Protein AF-A0A920PYY4-F1 (afdb_monomer)

Nearest PDB structures (foldseek):
  6j3y-assembly1_D  TM=1.966E-01  e=7.591E+00  Chaetoceros neogracilis

Solvent-accessible surface area (backbone atoms only — not comparable to full-atom values): 8439 Å² total; per-residue (Å²): 110,72,68,60,52,54,51,48,54,52,53,52,48,54,51,49,69,68,32,64,80,67,72,42,92,76,80,86,74,62,93,86,62,58,92,91,62,88,77,86,72,52,32,58,56,46,35,46,52,51,19,43,71,50,43,74,40,78,57,53,67,72,52,44,51,34,15,76,65,68,44,35,76,41,68,69,52,35,55,49,51,53,54,53,51,62,71,34,68,51,23,56,51,43,54,51,53,51,51,36,59,74,68,40,54,81,49,53,87,78,54,81,78,60,58,91,81,41,70,88,69,61,71,84,72,70,92,74,71,90,79,78,84,80,91,129

Sequence (136 aa):
MDRDFEVGIERALEALLSMPKFLLRLERQPVDTQPGSIYQLSDIELASRLSFFLWKSIPDEELLELAVGDELSQPDVLAGQVRRMLADRRATRFMADFVGQWLQVRNIHSQDPDGACLPDLTILSECDGPGDRTLL

Secondary structure (DSSP, 8-state):
-HHHHHHHHHHHHHHHHH-HHHHS------TTPPTT---PPPHHHHHHHHHHHHHSSPPPHHHHHHHHTT-TTSHHHHHHHHHHHHHSHHHHHHHHHHHHHHTTGGGGGGSPP-TTT-GGG---------------

Mean predicted aligned error: 13.84 Å

Foldseek 3Di:
DVVVVVVVVVVVVVVQVPDCVNVDDDQDDDPPDDPPDDDDGQLLVVQQCLCCVQQVDHRDPVSVVCRVVSNCPPPVNVVVVSVVSCPDVSNVVVVCVVCCVVVVVVCPVVDDPPCVVPVPPPPPDDPPDDPDDDDD

pLDDT: mean 80.34, std 17.99, range [37.47, 98.44]

Structure (mmCIF, N/CA/C/O backbone):
data_AF-A0A920PYY4-F1
#
_entry.id   AF-A0A920PYY4-F1
#
loop_
_atom_site.group_PDB
_atom_site.id
_atom_site.type_symbol
_atom_site.label_atom_id
_atom_site.label_alt_id
_atom_site.label_comp_id
_atom_site.label_asym_id
_atom_site.label_entity_id
_atom_site.label_seq_id
_atom_site.pdbx_PDB_ins_code
_atom_site.Cartn_x
_atom_site.Cartn_y
_atom_site.Cartn_z
_atom_site.occupancy
_atom_site.B_iso_or_equiv
_atom_site.auth_seq_id
_atom_site.auth_comp_id
_atom_site.auth_asym_id
_atom_site.auth_atom_id
_atom_site.pdbx_PDB_model_num
ATOM 1 N N . MET A 1 1 ? 29.163 27.935 -9.678 1.00 58.44 1 MET A N 1
ATOM 2 C CA . MET A 1 1 ? 27.783 28.175 -9.218 1.00 58.44 1 MET A CA 1
ATOM 3 C C . MET A 1 1 ? 26.849 27.070 -9.683 1.00 58.44 1 MET A C 1
ATOM 5 O O . MET A 1 1 ? 26.399 26.346 -8.813 1.00 58.44 1 MET A O 1
ATOM 9 N N . ASP A 1 2 ? 26.640 26.828 -10.983 1.00 61.94 2 ASP A N 1
ATOM 10 C CA . ASP A 1 2 ? 25.693 25.769 -11.414 1.00 61.94 2 ASP A CA 1
ATOM 11 C C . ASP A 1 2 ? 26.104 24.346 -10.992 1.00 61.94 2 ASP A C 1
ATOM 13 O O . ASP A 1 2 ? 25.271 23.559 -10.555 1.00 61.94 2 ASP A O 1
ATOM 17 N N . ARG A 1 3 ? 27.407 24.030 -11.016 1.00 72.12 3 ARG A N 1
ATOM 18 C CA . ARG A 1 3 ? 27.917 22.726 -10.549 1.00 72.12 3 ARG A CA 1
ATOM 19 C C . ARG A 1 3 ? 27.709 22.474 -9.055 1.00 72.12 3 ARG A C 1
ATOM 21 O O . ARG A 1 3 ? 27.528 21.329 -8.672 1.00 72.12 3 ARG A O 1
ATOM 28 N N . ASP A 1 4 ? 27.736 23.512 -8.224 1.00 86.56 4 ASP A N 1
ATOM 29 C CA . ASP A 1 4 ? 27.607 23.351 -6.770 1.00 86.56 4 ASP A CA 1
ATOM 30 C C . ASP A 1 4 ? 26.150 23.077 -6.373 1.00 86.56 4 ASP A C 1
ATOM 32 O O . ASP A 1 4 ? 25.886 22.329 -5.434 1.00 86.56 4 ASP A O 1
ATOM 36 N N . PHE A 1 5 ? 25.202 23.645 -7.126 1.00 91.44 5 PHE A N 1
ATOM 37 C CA . PHE A 1 5 ? 23.777 23.393 -6.945 1.00 91.44 5 PHE A CA 1
ATOM 38 C C . PHE A 1 5 ? 23.386 21.978 -7.386 1.00 91.44 5 PHE A C 1
ATOM 40 O O . PHE A 1 5 ? 22.781 21.255 -6.598 1.00 91.44 5 PHE A O 1
ATOM 47 N N . GLU A 1 6 ? 23.780 21.558 -8.594 1.00 93.19 6 GLU A N 1
ATOM 48 C CA . GLU A 1 6 ? 23.492 20.208 -9.110 1.00 93.19 6 GLU A CA 1
ATOM 49 C C . GLU A 1 6 ? 24.074 19.121 -8.198 1.00 93.19 6 GLU A C 1
ATOM 51 O O . GLU A 1 6 ? 23.368 18.196 -7.804 1.00 93.19 6 GLU A O 1
ATOM 56 N N . VAL A 1 7 ? 25.329 19.285 -7.759 1.00 94.38 7 VAL A N 1
ATOM 57 C CA . VAL A 1 7 ? 25.955 18.370 -6.791 1.00 94.38 7 VAL A CA 1
ATOM 58 C C . VAL A 1 7 ? 25.213 18.393 -5.451 1.00 94.38 7 VAL A C 1
ATOM 60 O O . VAL A 1 7 ? 25.056 17.355 -4.814 1.00 94.38 7 VAL A O 1
ATOM 63 N N . GLY A 1 8 ? 24.711 19.548 -5.008 1.00 93.88 8 GLY A N 1
ATOM 64 C CA . GLY A 1 8 ? 23.883 19.642 -3.804 1.00 93.88 8 GLY A CA 1
ATOM 65 C C . GLY A 1 8 ? 22.577 18.845 -3.908 1.00 93.88 8 GLY A C 1
ATOM 66 O O . GLY A 1 8 ? 22.232 18.115 -2.976 1.00 93.88 8 GLY A O 1
ATOM 67 N N . ILE A 1 9 ? 21.876 18.947 -5.042 1.00 95.69 9 ILE A N 1
ATOM 68 C CA . ILE A 1 9 ? 20.648 18.185 -5.319 1.00 95.69 9 ILE A CA 1
ATOM 69 C C . ILE A 1 9 ? 20.946 16.688 -5.424 1.00 95.69 9 ILE A C 1
ATOM 71 O O . ILE A 1 9 ? 20.234 15.891 -4.814 1.00 95.69 9 ILE A O 1
ATOM 75 N N . GLU A 1 10 ? 22.014 16.307 -6.127 1.00 95.12 10 GLU A N 1
ATOM 76 C CA . GLU A 1 10 ? 22.471 14.919 -6.243 1.00 95.12 10 GLU A CA 1
ATOM 77 C C . GLU A 1 10 ? 22.700 14.305 -4.859 1.00 95.12 10 GLU A C 1
ATOM 79 O O . GLU A 1 10 ? 22.104 13.282 -4.530 1.00 95.12 10 GLU A O 1
ATOM 84 N N . ARG A 1 11 ? 23.463 14.977 -3.988 1.00 94.94 11 ARG A N 1
ATOM 85 C CA . ARG A 1 11 ? 23.746 14.489 -2.628 1.00 94.94 11 ARG A CA 1
ATOM 86 C C . ARG A 1 11 ? 22.507 14.417 -1.746 1.00 94.94 11 ARG A C 1
ATOM 88 O O . ARG A 1 11 ? 22.378 13.486 -0.949 1.00 94.94 11 ARG A O 1
ATOM 95 N N . ALA A 1 12 ? 21.594 15.379 -1.872 1.00 94.81 12 ALA A N 1
ATOM 96 C CA . ALA A 1 12 ? 20.329 15.347 -1.148 1.00 94.81 12 ALA A CA 1
ATOM 97 C C . ALA A 1 12 ? 19.464 14.160 -1.594 1.00 94.81 12 ALA A C 1
ATOM 99 O O . ALA A 1 12 ? 18.879 13.476 -0.751 1.00 94.81 12 ALA A O 1
ATOM 100 N N . LEU A 1 13 ? 19.416 13.885 -2.901 1.00 95.38 13 LEU A N 1
ATOM 101 C CA . LEU A 1 13 ? 18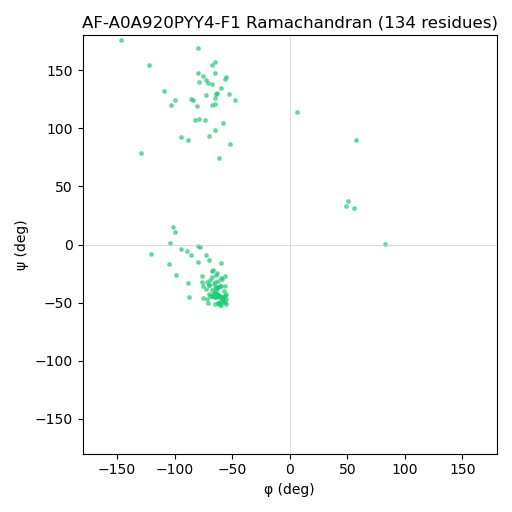.670 12.763 -3.453 1.00 95.38 13 LEU A CA 1
ATOM 102 C C . LEU A 1 13 ? 19.314 11.422 -3.082 1.00 95.38 13 LEU A C 1
ATOM 104 O O . LEU A 1 13 ? 18.602 10.533 -2.634 1.00 95.38 13 LEU A O 1
ATOM 108 N N . GLU A 1 14 ? 20.637 11.279 -3.180 1.00 94.94 14 GLU A N 1
ATOM 109 C CA . GLU A 1 14 ? 21.363 10.083 -2.729 1.00 94.94 14 GLU A CA 1
ATOM 110 C C . GLU A 1 14 ? 21.068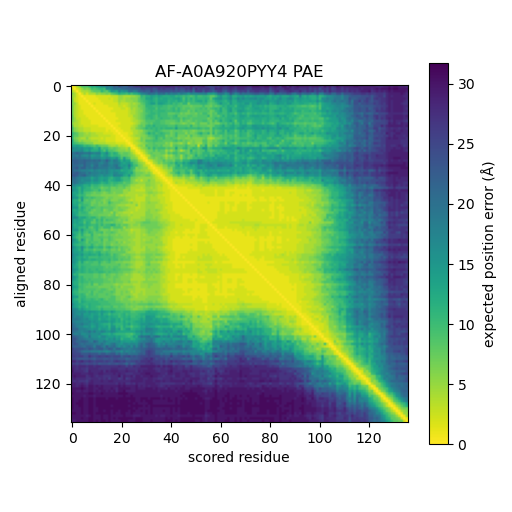 9.765 -1.262 1.00 94.94 14 GLU A C 1
ATOM 112 O O . GLU A 1 14 ? 20.754 8.622 -0.916 1.00 94.94 14 GLU A O 1
ATOM 117 N N . ALA A 1 15 ? 21.129 10.783 -0.399 1.00 94.19 15 ALA A N 1
ATOM 118 C CA . ALA A 1 15 ? 20.807 10.636 1.010 1.00 94.19 15 ALA A CA 1
ATOM 119 C C . ALA A 1 15 ? 19.350 10.198 1.189 1.00 94.19 15 ALA A C 1
ATOM 121 O O . ALA A 1 15 ? 19.103 9.203 1.866 1.00 94.19 15 ALA A O 1
ATOM 122 N N . LEU A 1 16 ? 18.400 10.883 0.543 1.00 94.75 16 LEU A N 1
ATOM 123 C CA . LEU A 1 16 ? 16.973 10.568 0.629 1.00 94.75 16 LEU A CA 1
ATOM 124 C C . LEU A 1 16 ? 16.670 9.139 0.158 1.00 94.75 16 LEU A C 1
ATOM 126 O O . LEU A 1 16 ? 16.005 8.393 0.871 1.00 94.75 16 LEU A O 1
ATOM 130 N N . LEU A 1 17 ? 17.189 8.741 -1.007 1.00 93.62 17 LEU A N 1
ATOM 131 C CA . LEU A 1 17 ? 16.983 7.413 -1.587 1.00 93.62 17 LEU A CA 1
ATOM 132 C C . LEU A 1 17 ? 17.662 6.304 -0.770 1.00 93.62 17 LEU A C 1
ATOM 134 O O . LEU A 1 17 ? 17.224 5.160 -0.829 1.00 93.62 17 LEU A O 1
ATOM 138 N N . SER A 1 18 ? 18.687 6.628 0.023 1.00 93.31 18 SER A N 1
ATOM 139 C CA . SER A 1 18 ? 19.367 5.679 0.917 1.00 93.31 18 SER A CA 1
ATOM 140 C C . SER A 1 18 ? 18.741 5.602 2.315 1.00 93.31 18 SER A C 1
ATOM 142 O O . SER A 1 18 ? 19.150 4.775 3.133 1.00 93.31 18 SER A O 1
ATOM 144 N N . MET A 1 19 ? 17.758 6.451 2.634 1.00 91.62 19 MET A N 1
ATOM 145 C CA . MET A 1 19 ? 17.106 6.427 3.942 1.00 91.62 19 MET A CA 1
ATOM 146 C C . MET A 1 19 ? 16.184 5.205 4.063 1.00 91.62 19 MET A C 1
ATOM 148 O O . MET A 1 19 ? 15.261 5.053 3.261 1.00 91.62 19 MET A O 1
ATOM 152 N N . PRO A 1 20 ? 16.303 4.392 5.132 1.00 86.06 20 PRO A N 1
ATOM 153 C CA . PRO A 1 20 ? 15.385 3.276 5.366 1.00 86.06 20 PRO A CA 1
ATOM 154 C C . PRO A 1 20 ? 13.921 3.715 5.426 1.00 86.06 20 PRO A C 1
ATOM 156 O O . PRO A 1 20 ? 13.049 3.016 4.935 1.00 86.06 20 PRO A O 1
ATOM 159 N N . LYS A 1 21 ? 13.649 4.907 5.976 1.00 81.12 21 LYS A N 1
ATOM 160 C CA . LYS A 1 21 ? 12.297 5.488 6.038 1.00 81.12 21 LYS A CA 1
ATOM 161 C C . LYS A 1 21 ? 11.716 5.850 4.666 1.00 81.12 21 LYS A C 1
ATOM 163 O O . LYS A 1 21 ? 10.507 6.008 4.563 1.00 81.12 21 LYS A O 1
ATOM 168 N N . PHE A 1 22 ? 12.564 6.035 3.655 1.00 86.56 22 PHE A N 1
ATOM 169 C CA . PHE A 1 22 ? 12.141 6.275 2.278 1.00 86.56 22 PHE A CA 1
ATOM 170 C C . PHE A 1 22 ? 11.938 4.949 1.534 1.00 86.56 22 PHE A C 1
ATOM 172 O O . PHE A 1 22 ? 10.928 4.761 0.862 1.00 86.56 22 PHE A O 1
ATOM 179 N N . LEU A 1 23 ? 12.882 4.016 1.692 1.00 83.56 23 LEU A N 1
ATOM 180 C CA . LEU A 1 23 ? 12.861 2.714 1.020 1.00 83.56 23 LEU A CA 1
ATOM 181 C C . LEU A 1 23 ? 11.795 1.760 1.569 1.00 83.56 23 LEU A C 1
ATOM 183 O O . LEU A 1 23 ? 11.276 0.924 0.831 1.00 83.56 23 LEU A O 1
ATOM 187 N N . LEU A 1 24 ? 11.493 1.852 2.865 1.00 81.62 24 LEU A N 1
ATOM 188 C CA . LEU A 1 24 ?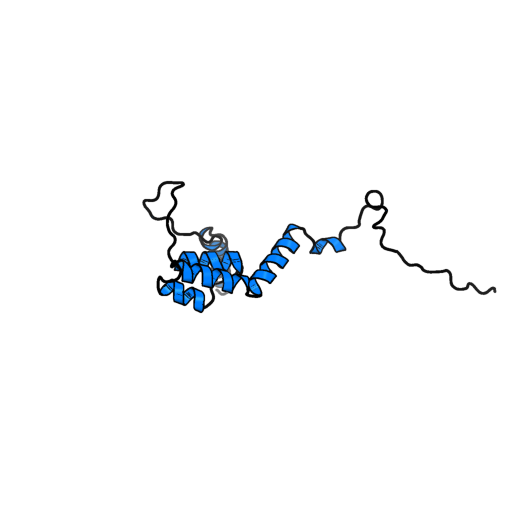 10.598 0.937 3.559 1.00 81.62 24 LEU A CA 1
ATOM 189 C C . LEU A 1 24 ? 9.291 1.633 3.925 1.00 81.62 24 LEU A C 1
ATOM 191 O O . LEU A 1 24 ? 9.273 2.703 4.534 1.00 81.62 24 LEU A O 1
ATOM 195 N N . ARG A 1 25 ? 8.178 0.962 3.626 1.00 72.69 25 ARG A N 1
ATOM 196 C CA . ARG A 1 25 ? 6.866 1.327 4.156 1.00 72.69 25 ARG A CA 1
ATOM 197 C C . ARG A 1 25 ? 6.737 0.739 5.558 1.00 72.69 25 ARG A C 1
ATOM 199 O O . ARG A 1 25 ? 6.590 -0.470 5.707 1.00 72.69 25 ARG A O 1
ATOM 206 N N . LEU A 1 26 ? 6.813 1.596 6.569 1.00 69.56 26 LEU A N 1
ATOM 207 C CA . LEU A 1 26 ? 6.625 1.214 7.966 1.00 69.56 26 LEU A CA 1
ATOM 208 C C . LEU A 1 26 ? 5.199 1.566 8.399 1.00 69.56 26 LEU A C 1
ATOM 210 O O . LEU A 1 26 ? 4.784 2.718 8.283 1.00 69.56 26 LEU A O 1
ATOM 214 N N . GLU A 1 27 ? 4.466 0.576 8.898 1.00 73.25 27 GLU A N 1
ATOM 215 C CA . GLU A 1 27 ? 3.243 0.802 9.675 1.00 73.25 27 GLU A CA 1
ATOM 216 C C . GLU A 1 27 ? 3.629 1.379 11.034 1.00 73.25 27 GLU A C 1
ATOM 218 O O . GLU A 1 27 ? 4.649 0.987 11.619 1.00 73.25 27 GLU A O 1
ATOM 223 N N . ARG A 1 28 ? 2.866 2.357 11.526 1.00 70.56 28 ARG A N 1
ATOM 224 C CA . ARG A 1 28 ? 3.199 2.974 12.808 1.00 70.56 28 ARG A CA 1
ATOM 225 C C . ARG A 1 28 ? 2.732 2.059 13.921 1.00 70.56 28 ARG A C 1
ATOM 227 O O . ARG A 1 28 ? 1.549 1.979 14.227 1.00 70.56 28 ARG A O 1
ATOM 234 N N . GLN A 1 29 ? 3.693 1.426 14.577 1.00 71.12 29 GLN A N 1
ATOM 235 C CA . GLN A 1 29 ? 3.433 0.738 15.827 1.00 71.12 29 GLN A CA 1
ATOM 236 C C . GLN A 1 29 ? 3.003 1.763 16.898 1.00 71.12 29 GLN A C 1
ATOM 238 O O . GLN A 1 29 ? 3.702 2.768 17.087 1.00 71.12 29 GLN A O 1
ATOM 243 N N . PRO A 1 30 ? 1.886 1.533 17.612 1.00 75.62 30 PRO A N 1
ATOM 244 C CA . PRO A 1 30 ? 1.510 2.347 18.762 1.00 75.62 30 PRO A CA 1
ATOM 245 C C . PRO A 1 30 ? 2.632 2.393 19.813 1.00 75.62 30 PRO A C 1
ATOM 247 O O . PRO A 1 30 ? 3.329 1.403 20.048 1.00 75.62 30 PRO A O 1
ATOM 250 N N . VAL A 1 31 ? 2.802 3.543 20.471 1.00 70.69 31 VAL A N 1
ATOM 251 C CA . VAL A 1 31 ? 3.925 3.790 21.402 1.00 70.69 31 VAL A CA 1
ATOM 252 C C . VAL A 1 31 ? 3.942 2.801 22.581 1.00 70.69 31 VAL A C 1
ATOM 254 O O . VAL A 1 31 ? 5.018 2.447 23.053 1.00 70.69 31 VAL A O 1
ATOM 257 N N . ASP A 1 32 ? 2.777 2.286 22.987 1.00 75.44 32 ASP A N 1
ATOM 258 C CA . ASP A 1 32 ? 2.612 1.377 24.134 1.00 75.44 32 ASP A CA 1
ATOM 259 C C . ASP A 1 32 ? 2.494 -0.116 23.764 1.00 75.44 32 ASP A C 1
ATOM 261 O O . ASP A 1 32 ? 2.158 -0.951 24.607 1.00 75.44 32 ASP A O 1
ATOM 265 N N . THR A 1 33 ? 2.758 -0.502 22.511 1.00 76.62 33 THR A N 1
ATOM 266 C CA . THR A 1 33 ? 2.627 -1.916 22.110 1.00 76.62 33 THR A CA 1
ATOM 267 C C . THR A 1 33 ? 3.877 -2.731 22.436 1.00 76.62 33 THR A C 1
ATOM 269 O O . THR A 1 33 ? 4.970 -2.441 21.950 1.00 76.62 33 THR A O 1
ATOM 272 N N . GLN A 1 34 ? 3.713 -3.815 23.200 1.00 80.06 34 GLN A N 1
ATOM 273 C CA . GLN A 1 34 ? 4.801 -4.754 23.497 1.00 80.06 34 GLN A CA 1
ATOM 274 C C . 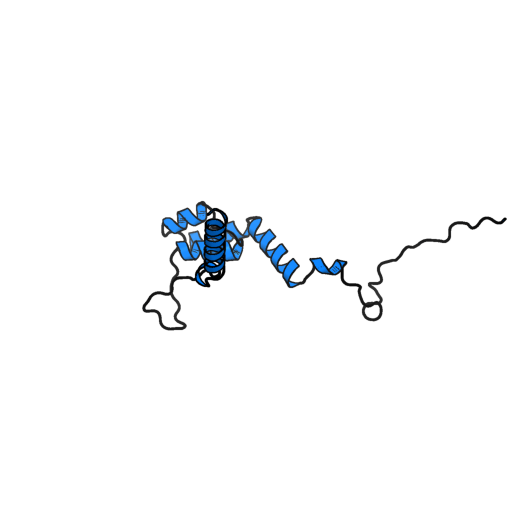GLN A 1 34 ? 5.289 -5.469 22.222 1.00 80.06 34 GLN A C 1
ATOM 276 O O . GLN A 1 34 ? 4.482 -5.747 21.329 1.00 80.06 34 GLN A O 1
ATOM 281 N N . PRO A 1 35 ? 6.581 -5.825 22.112 1.00 77.50 35 PRO A N 1
ATOM 282 C CA . PRO A 1 35 ? 7.070 -6.637 21.001 1.00 77.50 35 PRO A CA 1
ATOM 283 C C . PRO A 1 35 ? 6.258 -7.932 20.845 1.00 77.50 35 PRO A C 1
ATOM 285 O O . PRO A 1 35 ? 6.048 -8.658 21.813 1.00 77.50 35 PRO A O 1
ATOM 288 N N . GLY A 1 36 ? 5.789 -8.212 19.627 1.00 77.69 36 GLY A N 1
ATOM 289 C CA . GLY A 1 36 ? 4.967 -9.392 19.322 1.00 77.69 36 GLY A CA 1
ATOM 290 C C . GLY A 1 36 ? 3.470 -9.249 19.623 1.00 77.69 36 GLY A C 1
ATOM 291 O O . GLY A 1 36 ? 2.718 -10.191 19.386 1.00 77.69 36 GLY A O 1
ATOM 292 N N . SER A 1 37 ? 3.014 -8.093 20.112 1.00 79.00 37 SER A N 1
ATOM 293 C CA . SER A 1 37 ? 1.584 -7.827 20.291 1.00 79.00 37 SER A CA 1
ATOM 294 C C . SER A 1 37 ? 0.877 -7.534 18.962 1.00 79.00 37 SER A C 1
ATOM 296 O O . SER A 1 37 ? 1.442 -6.935 18.046 1.00 79.00 37 SER A O 1
ATOM 298 N N . ILE A 1 38 ? -0.380 -7.971 18.864 1.00 81.00 38 ILE A N 1
ATOM 299 C CA . ILE A 1 38 ? -1.262 -7.673 17.734 1.00 81.00 38 ILE A CA 1
ATOM 300 C C . ILE A 1 38 ? -1.925 -6.322 18.009 1.00 81.00 38 ILE A C 1
ATOM 302 O O . ILE A 1 38 ? -2.557 -6.151 19.050 1.00 81.00 38 ILE A O 1
ATOM 306 N N . TYR A 1 39 ? -1.802 -5.383 17.074 1.00 82.31 39 TYR A N 1
ATOM 307 C CA . TYR A 1 39 ? -2.498 -4.099 17.108 1.00 82.31 39 TYR A CA 1
ATOM 308 C C . TYR A 1 39 ? -3.341 -3.917 15.848 1.00 82.31 39 TYR A C 1
ATOM 310 O O . TYR A 1 39 ? -3.072 -4.526 14.810 1.00 82.31 39 TYR A O 1
ATOM 318 N N . GLN A 1 40 ? -4.387 -3.100 15.955 1.00 83.25 40 GLN A N 1
ATOM 319 C CA . GLN A 1 40 ? -5.199 -2.744 14.800 1.00 83.25 40 GLN A CA 1
ATOM 320 C C . GLN A 1 40 ? -4.510 -1.665 13.972 1.00 83.25 40 GLN A C 1
ATOM 322 O O . GLN A 1 40 ? -3.927 -0.729 14.517 1.00 83.25 40 GLN A O 1
ATOM 327 N N . LEU A 1 41 ? -4.596 -1.821 12.654 1.00 89.25 41 LEU A N 1
ATOM 328 C CA . LEU A 1 41 ? -4.186 -0.798 11.703 1.00 89.25 41 LEU A CA 1
ATOM 329 C C . LEU A 1 41 ? -5.278 0.257 11.586 1.00 89.25 41 LEU A C 1
ATOM 331 O O . LEU A 1 41 ? -6.460 -0.077 11.655 1.00 89.25 41 LEU A O 1
ATOM 335 N N . SER A 1 42 ? -4.876 1.503 11.347 1.00 92.31 42 SER A N 1
ATOM 336 C CA . SER A 1 42 ? -5.817 2.508 10.850 1.00 92.31 42 SER A CA 1
ATOM 337 C C . SER A 1 42 ? -6.305 2.139 9.449 1.00 92.31 42 SER A C 1
ATOM 3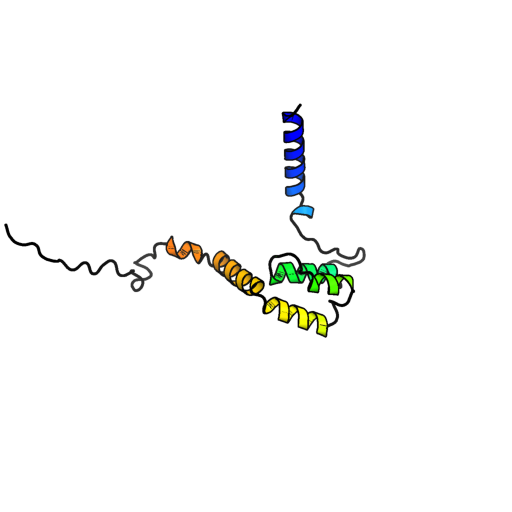39 O O . SER A 1 42 ? -5.606 1.454 8.695 1.00 92.31 42 SER A O 1
ATOM 341 N N . ASP A 1 43 ? -7.469 2.643 9.054 1.00 95.62 43 ASP A N 1
ATOM 342 C CA . ASP A 1 43 ? -8.043 2.332 7.746 1.00 95.62 43 ASP A CA 1
ATOM 343 C C . ASP A 1 43 ? -7.158 2.819 6.583 1.00 95.62 43 ASP A C 1
ATOM 345 O O . ASP A 1 43 ? -7.037 2.146 5.559 1.00 95.62 43 ASP A O 1
ATOM 349 N N . ILE A 1 44 ? -6.423 3.922 6.762 1.00 95.31 44 ILE A N 1
ATOM 350 C CA . ILE A 1 44 ? -5.425 4.406 5.792 1.00 95.31 44 ILE A CA 1
ATOM 351 C C . ILE A 1 44 ? -4.239 3.439 5.659 1.00 95.31 44 ILE A C 1
ATOM 353 O O . ILE A 1 44 ? -3.747 3.182 4.550 1.00 95.31 44 ILE A O 1
ATOM 357 N N . GLU A 1 45 ? -3.755 2.888 6.773 1.00 93.00 45 GLU A N 1
ATOM 358 C CA . GLU A 1 45 ? -2.707 1.862 6.760 1.00 93.00 45 GLU A CA 1
ATOM 359 C C . GLU A 1 45 ? -3.221 0.562 6.135 1.00 93.00 45 GLU A C 1
ATOM 361 O O . GLU A 1 45 ? -2.508 -0.055 5.340 1.00 93.00 45 GLU A O 1
ATOM 366 N N . LEU A 1 46 ? -4.474 0.193 6.413 1.00 94.94 46 LEU A N 1
ATOM 367 C CA . LEU A 1 46 ? -5.142 -0.968 5.835 1.00 94.94 46 LEU A CA 1
ATOM 368 C C . LEU A 1 46 ? -5.288 -0.840 4.311 1.00 94.94 46 LEU A C 1
ATOM 370 O O . LEU A 1 46 ? -4.846 -1.734 3.588 1.00 94.94 46 LEU A O 1
ATOM 374 N N . ALA A 1 47 ? -5.812 0.282 3.808 1.00 96.56 47 ALA A N 1
ATOM 375 C CA . ALA A 1 47 ? -5.923 0.565 2.373 1.00 96.56 47 ALA A CA 1
ATOM 376 C C . ALA A 1 47 ? -4.565 0.496 1.673 1.00 96.56 47 ALA A C 1
ATOM 378 O O . ALA A 1 47 ? -4.414 -0.116 0.610 1.00 96.56 47 ALA A O 1
ATOM 379 N N . SER A 1 48 ? -3.549 1.092 2.301 1.00 94.06 48 SER A N 1
ATOM 380 C CA . SER A 1 48 ? -2.178 1.050 1.806 1.00 94.06 48 SER A CA 1
ATOM 381 C C . SER A 1 48 ? -1.680 -0.392 1.704 1.00 94.06 48 SER A C 1
ATOM 383 O O . SER A 1 48 ? -1.222 -0.813 0.641 1.00 94.06 48 SER A O 1
ATOM 385 N N . ARG A 1 49 ? -1.800 -1.170 2.786 1.00 93.31 49 ARG A N 1
ATOM 386 C CA . ARG A 1 49 ? -1.354 -2.565 2.834 1.00 93.31 49 ARG A CA 1
ATOM 387 C C . ARG A 1 49 ? -2.054 -3.407 1.768 1.00 93.31 49 ARG A C 1
ATOM 389 O O . ARG A 1 49 ? -1.370 -4.121 1.040 1.00 93.31 49 ARG A O 1
ATOM 396 N N . LEU A 1 50 ? -3.374 -3.284 1.620 1.00 95.44 50 LEU A N 1
ATOM 397 C CA . LEU A 1 50 ? -4.143 -4.000 0.596 1.00 95.44 50 LEU A CA 1
ATOM 398 C C . LEU A 1 50 ? -3.663 -3.673 -0.822 1.00 95.44 50 LEU A C 1
ATOM 400 O O . LEU A 1 50 ? -3.449 -4.576 -1.625 1.00 95.44 50 LEU A O 1
ATOM 404 N N . SER A 1 51 ? -3.449 -2.395 -1.126 1.00 95.25 51 SER A N 1
ATOM 405 C CA . SER A 1 51 ? -3.093 -1.938 -2.477 1.00 95.25 51 SER A CA 1
ATOM 406 C C . SER A 1 51 ? -1.708 -2.398 -2.903 1.00 95.25 51 SER A C 1
ATOM 408 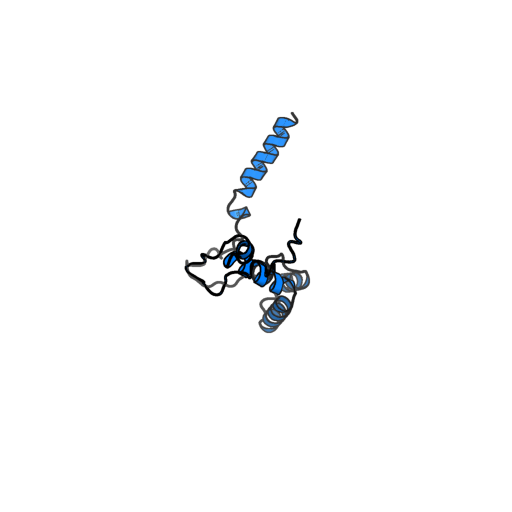O O . SER A 1 51 ? -1.518 -2.914 -4.006 1.00 95.25 51 SER A O 1
ATOM 410 N N . PHE A 1 52 ? -0.729 -2.280 -2.009 1.00 90.19 52 PHE A N 1
ATOM 411 C CA . PHE A 1 52 ? 0.618 -2.754 -2.300 1.00 90.19 52 PHE A CA 1
ATOM 412 C C . PHE A 1 52 ? 0.689 -4.280 -2.340 1.00 90.19 52 PHE A C 1
ATOM 414 O O . PHE A 1 52 ? 1.418 -4.820 -3.169 1.00 90.19 52 PHE A O 1
ATOM 421 N N . PHE A 1 53 ? -0.086 -4.969 -1.501 1.00 90.31 53 PHE A N 1
ATOM 422 C CA . PHE A 1 53 ? -0.102 -6.426 -1.465 1.00 90.31 53 PHE A CA 1
ATOM 423 C C . PHE A 1 53 ? -0.799 -7.044 -2.683 1.00 90.31 53 PHE A C 1
ATOM 425 O O . PHE A 1 53 ? -0.257 -7.957 -3.296 1.00 90.31 53 PHE A O 1
ATOM 432 N N . LEU A 1 54 ? -1.979 -6.542 -3.057 1.00 93.00 54 LEU A N 1
ATOM 433 C CA . LEU A 1 54 ? -2.789 -7.123 -4.132 1.00 93.00 54 LEU A CA 1
ATOM 434 C C . LEU A 1 54 ? -2.441 -6.561 -5.512 1.00 93.00 54 LEU A C 1
ATOM 436 O O . LEU A 1 54 ? -2.543 -7.278 -6.505 1.00 93.00 54 LEU A O 1
ATOM 440 N N . TRP A 1 55 ? -2.040 -5.290 -5.600 1.00 93.81 55 TRP A N 1
ATOM 441 C CA . TRP A 1 55 ? -1.834 -4.598 -6.877 1.00 93.81 55 TRP A CA 1
ATOM 44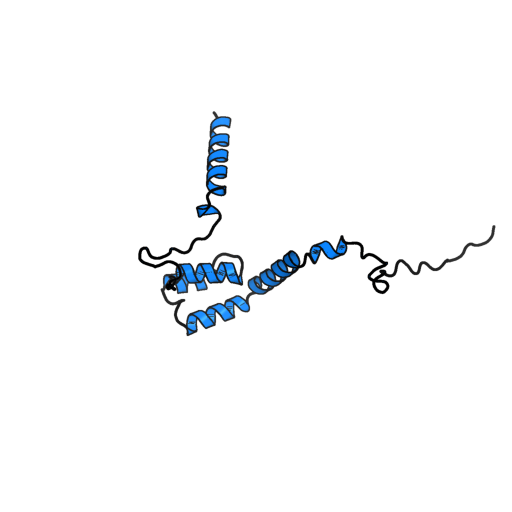2 C C . TRP A 1 55 ? -0.417 -4.078 -7.102 1.00 93.81 55 TRP A C 1
ATOM 444 O O . TRP A 1 55 ? -0.135 -3.602 -8.206 1.00 93.81 55 TRP A O 1
ATOM 454 N N . LYS A 1 56 ? 0.472 -4.130 -6.096 1.00 89.44 56 LYS A N 1
ATOM 455 C CA . LYS A 1 56 ? 1.809 -3.508 -6.152 1.00 89.44 56 LYS A CA 1
ATOM 456 C C . LYS A 1 56 ? 1.726 -2.039 -6.604 1.00 89.44 56 LYS A C 1
ATOM 458 O O . LYS A 1 56 ? 2.534 -1.556 -7.397 1.00 89.44 56 LYS A O 1
ATOM 463 N N . SER A 1 57 ? 0.688 -1.341 -6.154 1.00 90.81 57 SER A N 1
ATOM 464 C CA . SER A 1 57 ? 0.375 0.022 -6.573 1.00 90.81 57 SER A CA 1
ATOM 465 C C . SER A 1 57 ? -0.247 0.812 -5.425 1.00 90.81 57 SER A C 1
ATOM 467 O O . SER A 1 57 ? -0.484 0.274 -4.343 1.00 90.81 57 SER A O 1
ATOM 469 N N . ILE A 1 58 ? -0.491 2.096 -5.670 1.00 92.50 58 ILE A N 1
ATOM 470 C CA . ILE A 1 58 ? -1.216 2.965 -4.744 1.00 92.50 58 ILE A CA 1
ATOM 471 C C . ILE A 1 58 ? -2.694 2.539 -4.645 1.00 92.50 58 ILE A C 1
ATOM 473 O O . ILE A 1 58 ? -3.204 1.927 -5.592 1.00 92.50 58 ILE A O 1
ATOM 477 N N . PRO A 1 59 ? -3.375 2.841 -3.522 1.00 95.81 59 PRO A N 1
ATOM 478 C CA . PRO A 1 59 ? -4.827 2.705 -3.441 1.00 95.81 59 PRO A CA 1
ATOM 479 C C . PRO A 1 59 ? -5.503 3.518 -4.538 1.00 95.81 59 PRO A C 1
ATOM 481 O O . PRO A 1 59 ? -5.030 4.595 -4.901 1.00 95.81 59 PRO A O 1
ATOM 484 N N . ASP A 1 60 ? -6.582 2.968 -5.088 1.00 97.38 60 ASP A N 1
ATOM 485 C CA . ASP A 1 60 ? -7.477 3.741 -5.936 1.00 97.38 60 ASP A CA 1
ATOM 486 C C . ASP A 1 60 ? -8.427 4.590 -5.088 1.00 97.38 60 ASP A C 1
ATOM 488 O O . ASP A 1 60 ? -8.497 4.433 -3.869 1.00 97.38 60 ASP A O 1
ATOM 492 N N . GLU A 1 61 ? -9.128 5.509 -5.750 1.00 97.69 61 GLU A N 1
ATOM 493 C CA . GLU A 1 61 ? -9.945 6.519 -5.077 1.00 97.69 61 GLU A CA 1
ATOM 494 C C . GLU A 1 61 ? -11.005 5.889 -4.169 1.00 97.69 61 GLU A C 1
ATOM 496 O O . GLU A 1 61 ? -11.077 6.232 -3.001 1.00 97.69 61 GLU A O 1
ATOM 501 N N . GLU A 1 62 ? -11.741 4.885 -4.655 1.00 97.94 62 GLU A N 1
ATOM 502 C CA . GLU A 1 62 ? -12.783 4.194 -3.880 1.00 97.94 62 GLU A CA 1
ATOM 503 C C . GLU A 1 62 ? -12.241 3.606 -2.566 1.00 97.94 62 GLU A C 1
ATOM 505 O O . GLU A 1 62 ? -12.851 3.743 -1.506 1.00 97.94 62 GLU A O 1
ATOM 510 N N . LEU A 1 63 ? -11.072 2.959 -2.616 1.00 97.88 63 LEU A N 1
ATOM 511 C CA . LEU A 1 63 ? -10.455 2.383 -1.424 1.00 97.88 63 LEU A CA 1
ATOM 512 C C . LEU A 1 63 ? -9.942 3.473 -0.474 1.00 97.88 63 LEU A C 1
ATOM 514 O O . LEU A 1 63 ? -9.983 3.292 0.743 1.00 97.88 63 LEU A O 1
ATOM 518 N N . LEU A 1 64 ? -9.448 4.585 -1.023 1.00 97.75 64 LEU A N 1
ATOM 519 C CA . LEU A 1 64 ? -8.973 5.723 -0.244 1.00 97.75 64 LEU A CA 1
ATOM 520 C C . LEU A 1 64 ? -10.130 6.465 0.434 1.00 97.75 64 LEU A C 1
ATOM 522 O O . LEU A 1 64 ? -10.013 6.795 1.609 1.00 97.75 64 LEU A O 1
ATOM 526 N N . GLU A 1 65 ? -11.243 6.680 -0.261 1.00 98.25 65 GLU A N 1
ATOM 527 C CA . GLU A 1 65 ? -12.450 7.320 0.270 1.00 98.25 65 GLU A CA 1
ATOM 528 C C . GLU A 1 65 ? -13.018 6.532 1.454 1.00 98.25 65 GLU A C 1
ATOM 530 O O . GLU A 1 65 ? -13.225 7.103 2.525 1.00 98.25 65 GLU A O 1
ATOM 535 N N . LEU A 1 66 ? -13.172 5.209 1.309 1.00 98.19 66 LEU A N 1
ATOM 536 C CA . LEU A 1 66 ? -13.612 4.334 2.404 1.00 98.19 66 LEU A CA 1
ATOM 537 C C . LEU A 1 66 ? -12.661 4.383 3.600 1.00 98.19 66 LEU A C 1
ATOM 539 O O . LEU A 1 66 ? -13.094 4.310 4.749 1.00 98.19 66 LEU A O 1
ATOM 543 N N . ALA A 1 67 ? -11.361 4.512 3.335 1.00 97.31 67 ALA A N 1
ATOM 544 C CA . ALA A 1 67 ? -10.360 4.570 4.384 1.00 97.31 67 ALA A CA 1
ATOM 545 C C . ALA A 1 67 ? -10.312 5.917 5.110 1.00 97.31 67 ALA A C 1
ATOM 547 O O . ALA A 1 67 ? -10.069 5.957 6.310 1.00 97.31 67 ALA A O 1
ATOM 548 N N . VAL A 1 68 ? -10.538 7.019 4.393 1.00 97.38 68 VAL A N 1
ATOM 549 C CA . VAL A 1 68 ? -10.676 8.360 4.980 1.00 97.38 68 VAL A CA 1
ATOM 550 C C . VAL A 1 68 ? -11.976 8.473 5.779 1.00 97.38 68 VAL A C 1
ATOM 552 O O . VAL A 1 68 ? -12.023 9.219 6.753 1.00 97.38 68 VAL A O 1
ATOM 555 N N . GLY A 1 69 ? -13.016 7.736 5.383 1.00 97.25 69 GLY A N 1
ATOM 556 C CA . GLY A 1 69 ? -14.288 7.656 6.098 1.00 97.25 69 GLY A CA 1
ATOM 557 C C . GLY A 1 69 ? -14.289 6.752 7.336 1.00 97.25 69 GLY A C 1
ATOM 558 O O . GLY A 1 69 ? -15.322 6.673 7.992 1.00 97.25 69 GLY A O 1
ATOM 559 N N . ASP A 1 70 ? -13.179 6.074 7.655 1.00 96.94 70 ASP A N 1
ATOM 560 C CA . ASP A 1 70 ? -13.098 5.050 8.714 1.00 96.94 70 ASP A CA 1
ATOM 561 C C . ASP A 1 70 ? -14.129 3.905 8.537 1.00 96.94 70 ASP A C 1
ATOM 563 O O . ASP A 1 70 ? -14.638 3.322 9.500 1.00 96.94 70 ASP A O 1
ATOM 567 N N . GLU A 1 71 ? -14.477 3.587 7.284 1.00 97.62 71 GLU A N 1
ATOM 568 C CA . GLU A 1 71 ? -15.448 2.542 6.941 1.00 97.62 71 GLU A CA 1
ATOM 569 C C . GLU A 1 71 ? -14.798 1.266 6.396 1.00 97.62 71 GLU A C 1
ATOM 571 O O . GLU A 1 71 ? -15.432 0.207 6.360 1.00 97.62 71 GLU A O 1
ATOM 576 N N . LEU A 1 72 ? -13.537 1.335 5.970 1.00 97.50 72 LEU A N 1
ATOM 577 C CA . LEU A 1 72 ? -12.852 0.242 5.288 1.00 97.50 72 LEU A CA 1
ATOM 578 C C . LEU A 1 72 ? -12.649 -0.980 6.187 1.00 97.50 72 LEU A C 1
ATOM 580 O O . LEU A 1 72 ? -12.692 -2.106 5.692 1.00 97.50 72 LEU A O 1
ATOM 584 N N . SER A 1 73 ? -12.427 -0.793 7.487 1.00 96.38 73 SER A N 1
ATOM 585 C CA . SER A 1 73 ? -12.267 -1.908 8.432 1.00 96.38 73 SER A CA 1
ATOM 586 C C . SER A 1 73 ? -13.572 -2.643 8.753 1.00 96.38 73 SER A C 1
ATOM 588 O O . SER A 1 73 ? -13.529 -3.722 9.356 1.00 96.38 73 SER A O 1
ATOM 590 N N . GLN A 1 74 ? -14.731 -2.128 8.324 1.00 97.50 74 GLN A N 1
ATOM 591 C CA . GLN A 1 74 ? -16.003 -2.822 8.505 1.00 97.50 74 GLN A CA 1
ATOM 592 C C . GLN A 1 74 ? -15.991 -4.156 7.733 1.00 97.50 74 GLN A C 1
ATOM 594 O O . GLN A 1 74 ? -15.672 -4.165 6.542 1.00 97.50 74 GLN A O 1
ATOM 599 N N . PRO A 1 75 ? -16.359 -5.297 8.352 1.00 96.75 75 PRO A N 1
ATOM 600 C CA . PRO A 1 75 ? -16.138 -6.623 7.763 1.00 96.75 75 PRO A CA 1
ATOM 601 C C . PRO A 1 75 ? -16.729 -6.818 6.361 1.00 96.75 75 PRO A C 1
ATOM 603 O O . PRO A 1 75 ? -16.067 -7.374 5.481 1.00 96.75 75 PRO A O 1
ATOM 606 N N . ASP A 1 76 ? -17.955 -6.341 6.139 1.00 97.81 76 ASP A N 1
ATOM 607 C CA . ASP A 1 76 ? -18.643 -6.491 4.855 1.00 97.81 76 ASP A CA 1
ATOM 608 C C . ASP A 1 76 ? -18.038 -5.589 3.772 1.00 97.81 76 ASP A C 1
ATOM 610 O O . ASP A 1 76 ? -17.863 -6.028 2.629 1.00 97.81 76 ASP A O 1
ATOM 614 N N . VAL A 1 77 ? -17.647 -4.365 4.147 1.00 98.06 77 VAL A N 1
ATOM 615 C CA . VAL A 1 77 ? -16.961 -3.403 3.272 1.00 98.06 77 VAL A CA 1
ATOM 616 C C . VAL A 1 77 ? -15.596 -3.950 2.873 1.00 98.06 77 VAL A C 1
ATOM 618 O O . VAL A 1 77 ? -15.301 -4.062 1.682 1.00 98.06 77 VAL A O 1
ATOM 621 N N . LEU A 1 78 ? -14.799 -4.388 3.850 1.00 97.81 78 LEU A N 1
ATOM 622 C CA . LEU A 1 78 ? -13.481 -4.973 3.634 1.00 97.81 78 LEU A CA 1
ATOM 623 C C . LEU A 1 78 ? -13.553 -6.184 2.703 1.00 97.81 78 LEU A C 1
ATOM 625 O O . LEU A 1 78 ? -12.819 -6.266 1.718 1.00 97.81 78 LEU A O 1
ATOM 629 N N . ALA A 1 79 ? -14.461 -7.124 2.980 1.00 98.12 79 ALA A N 1
ATOM 630 C CA . ALA A 1 79 ? -14.632 -8.313 2.151 1.00 98.12 79 ALA A CA 1
ATOM 631 C C . ALA A 1 79 ? -15.086 -7.957 0.726 1.00 98.12 79 ALA A C 1
ATOM 633 O O . ALA A 1 79 ? -14.656 -8.592 -0.241 1.00 98.12 79 ALA A O 1
ATOM 634 N N . GLY A 1 80 ? -15.945 -6.943 0.581 1.00 98.44 80 GLY A N 1
ATOM 635 C CA . GLY A 1 80 ? -16.344 -6.383 -0.709 1.00 98.44 80 GLY A CA 1
ATOM 636 C C . GLY A 1 80 ? -15.154 -5.827 -1.489 1.00 98.44 80 GLY A C 1
ATOM 637 O O . GLY A 1 80 ? -14.917 -6.251 -2.623 1.00 98.44 80 GLY A O 1
ATOM 638 N N . GLN A 1 81 ? -14.365 -4.957 -0.856 1.00 98.12 81 GLN A N 1
ATOM 639 C CA . GLN A 1 81 ? -13.190 -4.335 -1.463 1.00 98.12 81 GLN A CA 1
ATOM 640 C C . GLN A 1 81 ? -12.129 -5.364 -1.844 1.00 98.12 81 GLN A C 1
ATOM 642 O O . GLN A 1 81 ? -11.647 -5.347 -2.972 1.00 98.12 81 GLN A O 1
ATOM 647 N N . VAL A 1 82 ? -11.828 -6.339 -0.983 1.00 97.69 82 VAL A N 1
ATOM 648 C CA . VAL A 1 82 ? -10.869 -7.407 -1.311 1.00 97.69 82 VAL A CA 1
ATOM 649 C C . VAL A 1 82 ? -11.320 -8.199 -2.541 1.00 97.69 82 VAL A C 1
ATOM 651 O O . VAL A 1 82 ? -10.518 -8.431 -3.446 1.00 97.69 82 VAL A O 1
ATOM 654 N N . ARG A 1 83 ? -12.602 -8.582 -2.632 1.00 98.00 83 ARG A N 1
ATOM 655 C CA . ARG A 1 83 ? -13.130 -9.290 -3.813 1.00 98.00 83 ARG A CA 1
ATOM 656 C C . ARG A 1 83 ? -13.035 -8.444 -5.081 1.00 98.00 83 ARG A C 1
ATOM 658 O O . ARG A 1 83 ? -12.610 -8.960 -6.113 1.00 98.00 83 ARG A O 1
ATOM 665 N N . ARG A 1 84 ? -13.390 -7.158 -5.000 1.00 97.81 84 ARG A N 1
ATOM 666 C CA . ARG A 1 84 ? -13.258 -6.200 -6.109 1.00 97.81 84 ARG A CA 1
ATOM 667 C C . ARG A 1 84 ? -11.805 -6.100 -6.568 1.00 97.81 84 ARG A C 1
ATOM 669 O O . ARG A 1 84 ? -11.527 -6.219 -7.758 1.00 97.81 84 ARG A O 1
ATOM 676 N N . MET A 1 85 ? -10.876 -5.958 -5.625 1.00 97.12 85 MET A N 1
ATOM 677 C CA . MET A 1 85 ? -9.452 -5.831 -5.916 1.00 97.12 85 MET A CA 1
ATOM 678 C C . MET A 1 85 ? -8.871 -7.086 -6.568 1.00 97.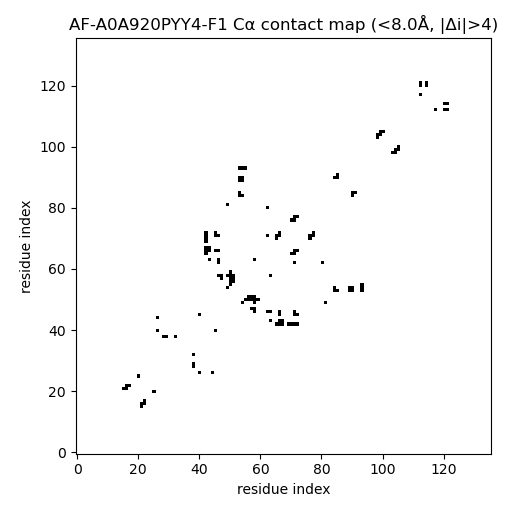12 85 MET A C 1
ATOM 680 O O . MET A 1 85 ? -8.091 -6.979 -7.512 1.00 97.12 85 MET A O 1
ATOM 684 N N . LEU A 1 86 ? -9.280 -8.273 -6.119 1.00 95.25 86 LEU A N 1
ATOM 685 C CA . LEU A 1 86 ? -8.864 -9.544 -6.718 1.00 95.25 86 LEU A CA 1
ATOM 686 C C . LEU A 1 86 ? -9.421 -9.756 -8.135 1.00 95.25 86 LEU A C 1
ATOM 688 O O . LEU A 1 86 ? -8.787 -10.440 -8.936 1.00 95.25 86 LEU A O 1
ATOM 692 N N . ALA A 1 87 ? -10.582 -9.176 -8.451 1.00 95.88 87 ALA A N 1
ATOM 693 C CA . ALA A 1 87 ? -11.180 -9.232 -9.786 1.00 95.88 87 ALA A CA 1
ATOM 694 C C . ALA A 1 87 ? -10.559 -8.228 -10.782 1.00 95.88 87 ALA A C 1
ATOM 696 O O . ALA A 1 87 ? -10.756 -8.356 -11.993 1.00 95.88 87 ALA A O 1
ATOM 697 N N . ASP A 1 88 ? -9.811 -7.231 -10.302 1.00 96.19 88 ASP A N 1
ATOM 698 C CA . ASP A 1 88 ? -9.124 -6.247 -11.141 1.00 96.19 88 ASP A CA 1
ATOM 699 C C . ASP A 1 88 ? -7.908 -6.873 -11.851 1.00 96.19 88 ASP A C 1
ATOM 701 O O . ASP A 1 88 ? -7.128 -7.638 -11.276 1.00 96.19 88 ASP A O 1
ATOM 705 N N . ARG A 1 89 ? -7.686 -6.489 -13.115 1.00 94.06 89 ARG A N 1
ATOM 706 C CA . ARG A 1 89 ? -6.557 -6.965 -13.935 1.00 94.06 89 ARG A CA 1
ATOM 707 C C . ARG A 1 89 ? -5.189 -6.708 -13.294 1.00 94.06 89 ARG A C 1
ATOM 709 O O . ARG A 1 89 ? -4.240 -7.438 -13.585 1.00 94.06 89 ARG A O 1
ATOM 716 N N . ARG A 1 90 ? -5.060 -5.681 -12.448 1.00 93.25 90 ARG A N 1
ATOM 717 C CA . ARG A 1 90 ? -3.840 -5.378 -11.685 1.00 93.25 90 ARG A CA 1
ATOM 718 C C . ARG A 1 90 ? -3.410 -6.556 -10.813 1.00 93.25 90 ARG A C 1
ATOM 720 O O . ARG A 1 90 ? -2.216 -6.847 -10.780 1.00 93.25 90 ARG A O 1
ATOM 727 N N . ALA A 1 91 ? -4.356 -7.261 -10.188 1.00 90.50 91 ALA A N 1
ATOM 728 C CA . ALA A 1 91 ? -4.062 -8.423 -9.351 1.00 90.50 91 ALA A CA 1
ATOM 729 C C . ALA A 1 91 ? -3.524 -9.599 -10.180 1.00 90.50 91 ALA A C 1
ATOM 731 O O . ALA A 1 91 ? -2.505 -10.198 -9.837 1.00 90.50 91 ALA A O 1
ATOM 732 N N . THR A 1 92 ? -4.144 -9.886 -11.330 1.00 85.81 92 THR A N 1
ATOM 733 C CA . THR A 1 92 ? -3.665 -10.940 -12.240 1.00 85.81 92 THR A CA 1
ATOM 734 C C . THR A 1 92 ? -2.275 -10.628 -12.793 1.00 85.81 92 THR A C 1
ATOM 736 O O . THR A 1 92 ? -1.416 -11.508 -12.832 1.00 85.81 92 THR A O 1
ATOM 739 N N . ARG A 1 93 ? -2.028 -9.371 -13.190 1.00 83.44 93 ARG A N 1
ATOM 740 C CA . ARG A 1 93 ? -0.714 -8.935 -13.684 1.00 83.44 93 ARG A CA 1
ATOM 741 C C . ARG A 1 93 ? 0.366 -9.100 -12.617 1.00 83.44 93 ARG A C 1
ATOM 743 O O . ARG A 1 93 ? 1.427 -9.630 -12.922 1.00 83.44 93 ARG A O 1
ATOM 750 N N . PHE A 1 94 ? 0.077 -8.708 -11.377 1.00 83.25 94 PHE A N 1
ATOM 751 C CA . PHE A 1 94 ? 0.995 -8.902 -10.256 1.00 83.25 94 PHE A CA 1
ATOM 752 C C . PHE A 1 94 ? 1.380 -10.378 -10.081 1.00 83.25 94 PHE A C 1
ATOM 754 O O . PHE A 1 94 ? 2.568 -10.688 -10.021 1.00 83.25 94 PHE A O 1
ATOM 761 N N . MET A 1 95 ? 0.399 -11.285 -10.059 1.00 79.88 95 MET A N 1
ATOM 762 C CA . MET A 1 95 ? 0.661 -12.721 -9.915 1.00 79.88 95 MET A CA 1
ATOM 763 C C . MET A 1 95 ? 1.512 -13.274 -11.065 1.00 79.88 95 MET A C 1
ATOM 765 O O . MET A 1 95 ? 2.459 -14.021 -10.822 1.00 79.88 95 MET A O 1
ATOM 769 N N . ALA A 1 96 ? 1.215 -12.884 -12.307 1.00 78.44 96 ALA A N 1
ATOM 770 C CA . ALA A 1 96 ? 1.983 -13.309 -13.475 1.00 78.44 96 ALA A CA 1
ATOM 771 C C . ALA A 1 96 ? 3.435 -12.800 -13.432 1.00 78.44 96 ALA A C 1
ATOM 773 O O . ALA A 1 96 ? 4.366 -13.571 -13.671 1.00 78.44 96 ALA A O 1
ATOM 774 N N . ASP A 1 97 ? 3.635 -11.527 -13.079 1.00 76.88 97 ASP A N 1
ATOM 775 C CA . ASP A 1 97 ? 4.963 -10.921 -12.967 1.00 76.88 97 ASP A CA 1
ATOM 776 C C . ASP A 1 97 ? 5.777 -11.563 -11.837 1.00 76.88 97 ASP A C 1
ATOM 778 O O . ASP A 1 97 ? 6.941 -11.914 -12.036 1.00 76.88 97 ASP A O 1
ATOM 782 N N . PHE A 1 98 ? 5.165 -11.760 -10.664 1.00 80.44 98 PHE A N 1
ATOM 783 C CA . PHE A 1 98 ? 5.824 -12.369 -9.512 1.00 80.44 98 PHE A CA 1
ATOM 784 C C . PHE A 1 98 ? 6.266 -13.803 -9.811 1.0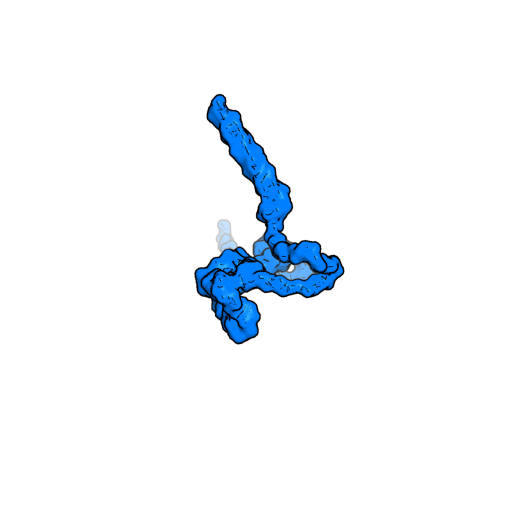0 80.44 98 PHE A C 1
ATOM 786 O O . PHE A 1 98 ? 7.434 -14.134 -9.621 1.00 80.44 98 PHE A O 1
ATOM 793 N N . VAL A 1 99 ? 5.367 -14.646 -10.330 1.00 78.81 99 VAL A N 1
ATOM 794 C CA . VAL A 1 99 ? 5.684 -16.046 -10.653 1.00 78.81 99 VAL A CA 1
ATOM 795 C C . VAL A 1 99 ? 6.710 -16.127 -11.782 1.00 78.81 99 VAL A C 1
ATOM 797 O O . VAL A 1 99 ? 7.665 -16.894 -11.682 1.00 78.81 99 VAL A O 1
ATOM 800 N N . GLY A 1 100 ? 6.568 -15.305 -12.826 1.00 76.12 100 GLY A N 1
ATOM 801 C CA . GLY A 1 100 ? 7.516 -15.267 -13.937 1.00 76.12 100 GLY A CA 1
ATOM 802 C C . GLY A 1 100 ? 8.928 -14.851 -13.514 1.00 76.12 100 GLY A C 1
ATOM 803 O O . GLY A 1 100 ? 9.904 -15.389 -14.040 1.00 76.12 100 GLY A O 1
ATOM 804 N N . GLN A 1 101 ? 9.049 -13.927 -12.555 1.00 76.19 101 GLN A N 1
ATOM 805 C CA . GLN A 1 101 ? 10.333 -13.526 -11.976 1.00 76.19 101 GLN A CA 1
ATOM 806 C C . GLN A 1 101 ? 10.887 -14.572 -11.004 1.00 76.19 101 GLN A C 1
ATOM 808 O O . GLN A 1 101 ? 12.063 -14.913 -11.094 1.00 76.19 101 GLN A O 1
ATOM 813 N N . TRP A 1 102 ? 10.056 -15.100 -10.103 1.00 78.12 102 TRP A N 1
ATOM 814 C CA . TRP A 1 102 ? 10.482 -16.061 -9.085 1.00 78.12 102 TRP A CA 1
ATOM 815 C C . TRP A 1 102 ? 10.953 -17.383 -9.699 1.00 78.12 102 TRP A C 1
ATOM 817 O O . TRP A 1 102 ? 12.025 -17.872 -9.355 1.00 78.12 102 TRP A O 1
ATOM 827 N N . LEU A 1 103 ? 10.202 -17.916 -10.667 1.00 78.69 103 LEU A N 1
ATOM 828 C CA . LEU A 1 103 ? 10.570 -19.133 -11.398 1.00 78.69 103 LEU A CA 1
ATOM 829 C C . LEU A 1 103 ? 11.597 -18.887 -12.512 1.00 78.69 103 LEU A C 1
ATOM 831 O O . LEU A 1 103 ? 11.962 -19.825 -13.213 1.00 78.69 103 LEU A O 1
ATOM 835 N N . GLN A 1 104 ? 12.020 -17.636 -12.729 1.00 75.94 104 GLN A N 1
ATOM 836 C CA . GLN A 1 104 ? 12.869 -17.238 -13.856 1.00 75.94 104 GLN A CA 1
ATOM 837 C C . GLN A 1 104 ? 12.365 -17.763 -15.212 1.00 75.94 104 GLN A C 1
ATOM 839 O O . GLN A 1 104 ? 13.153 -18.022 -16.118 1.00 75.94 104 GLN A O 1
ATOM 844 N N . VAL A 1 105 ? 11.044 -17.887 -15.387 1.00 70.25 105 VAL A N 1
ATOM 845 C CA . VAL A 1 105 ? 10.435 -18.435 -16.615 1.00 70.25 105 VAL A CA 1
ATOM 846 C C . VAL A 1 105 ? 10.842 -17.620 -17.842 1.00 70.25 105 VAL A C 1
ATOM 848 O O . VAL A 1 105 ? 11.009 -18.159 -18.930 1.00 70.25 105 VAL A O 1
ATOM 851 N N . ARG A 1 106 ? 11.103 -16.322 -17.658 1.00 65.12 106 ARG A N 1
ATOM 852 C CA . ARG A 1 106 ? 11.624 -15.437 -18.711 1.00 65.12 106 ARG A CA 1
ATOM 853 C C . ARG A 1 106 ? 13.015 -15.826 -19.223 1.00 65.12 106 ARG A C 1
ATOM 855 O O . ARG A 1 106 ? 13.341 -15.492 -20.355 1.00 65.12 106 ARG A O 1
ATOM 862 N N . ASN A 1 107 ? 13.802 -16.533 -18.416 1.00 65.38 107 ASN A N 1
ATOM 863 C CA . ASN A 1 107 ? 15.154 -16.978 -18.748 1.00 65.38 107 ASN A CA 1
ATOM 864 C C . ASN A 1 107 ? 15.174 -18.401 -19.327 1.00 65.38 107 ASN A C 1
ATOM 866 O O . ASN A 1 107 ? 16.237 -18.861 -19.735 1.00 65.38 107 ASN A O 1
ATOM 870 N N . ILE A 1 108 ? 14.034 -19.104 -19.390 1.00 67.38 108 ILE A N 1
ATOM 871 C CA . ILE A 1 108 ? 13.977 -20.481 -19.912 1.00 67.38 108 ILE A CA 1
ATOM 872 C C . ILE A 1 108 ? 14.447 -20.538 -21.369 1.00 67.38 108 ILE A C 1
ATOM 874 O O . ILE A 1 108 ? 15.155 -21.461 -21.740 1.00 67.38 108 ILE A O 1
ATOM 878 N N . HIS A 1 109 ? 14.154 -19.517 -22.179 1.00 62.94 109 HIS A N 1
ATOM 879 C CA . HIS A 1 109 ? 14.631 -19.453 -23.567 1.00 62.94 109 HIS A CA 1
ATOM 880 C C . HIS A 1 109 ? 16.145 -19.222 -23.708 1.00 62.94 109 HIS A C 1
ATOM 882 O O . HIS A 1 109 ? 16.674 -19.362 -24.804 1.00 62.94 109 HIS A O 1
ATOM 888 N N . SER A 1 110 ? 16.833 -18.837 -22.630 1.00 63.59 110 SER A N 1
ATOM 889 C CA . SER A 1 110 ? 18.289 -18.627 -22.607 1.00 63.59 110 SER A CA 1
ATOM 890 C C . SER A 1 110 ? 19.061 -19.758 -21.922 1.00 63.59 110 SER A C 1
ATOM 892 O O . SER A 1 110 ? 20.278 -19.668 -21.798 1.00 63.59 110 SER A O 1
ATOM 894 N N . GLN A 1 111 ? 18.365 -20.793 -21.449 1.00 62.28 111 GLN A N 1
ATOM 895 C CA . GLN A 1 111 ? 18.958 -21.970 -20.819 1.00 62.28 111 GLN A CA 1
ATOM 896 C C . GLN A 1 111 ? 18.936 -23.106 -21.846 1.00 62.28 111 GLN A C 1
ATOM 898 O O . GLN A 1 111 ? 17.863 -23.469 -22.324 1.00 62.28 111 GLN A O 1
ATOM 903 N N . ASP A 1 112 ? 20.102 -23.643 -22.198 1.00 61.78 112 ASP A N 1
ATOM 904 C CA . ASP A 1 112 ? 20.198 -24.815 -23.070 1.00 61.78 112 ASP A CA 1
ATOM 905 C C . ASP A 1 112 ? 19.941 -26.066 -22.211 1.00 61.78 112 ASP A C 1
ATOM 907 O O . ASP A 1 112 ? 20.647 -26.262 -21.215 1.00 61.78 112 ASP A O 1
ATOM 911 N N . PRO A 1 113 ? 18.903 -26.876 -22.486 1.00 61.91 113 PRO A N 1
ATOM 912 C CA . PRO A 1 113 ? 18.686 -28.090 -21.722 1.00 61.91 113 PRO A CA 1
ATOM 913 C C . PRO A 1 113 ? 19.843 -29.062 -21.969 1.00 61.91 113 PRO A C 1
ATOM 915 O O . PRO A 1 113 ? 20.118 -29.434 -23.108 1.00 61.91 113 PRO A O 1
ATOM 918 N N . ASP A 1 114 ? 20.492 -29.528 -20.899 1.00 58.16 114 ASP A N 1
ATOM 919 C CA . ASP A 1 114 ? 21.501 -30.583 -20.990 1.00 58.16 114 ASP A CA 1
ATOM 920 C C . ASP A 1 114 ? 20.880 -31.837 -21.632 1.00 58.16 114 ASP A C 1
ATOM 922 O O . ASP A 1 114 ? 20.140 -32.589 -20.987 1.00 58.16 114 ASP A O 1
ATOM 926 N N . GLY A 1 115 ? 21.204 -32.093 -22.904 1.00 59.00 115 GLY A N 1
ATOM 927 C CA . GLY A 1 115 ? 20.643 -33.206 -23.684 1.00 59.00 115 GLY A CA 1
ATOM 928 C C . GLY A 1 115 ? 20.919 -34.597 -23.095 1.00 59.00 115 GLY A C 1
ATOM 929 O O . GLY A 1 115 ? 20.237 -35.561 -23.431 1.00 59.00 115 GLY A O 1
ATOM 930 N N . ALA A 1 116 ? 21.880 -34.710 -22.171 1.00 57.09 116 ALA A N 1
ATOM 931 C CA . ALA A 1 116 ? 22.143 -35.932 -21.410 1.00 57.09 116 ALA A CA 1
ATOM 932 C C . ALA A 1 116 ? 21.123 -36.187 -20.281 1.00 57.09 116 ALA A C 1
ATOM 934 O O . ALA A 1 116 ? 20.900 -37.338 -19.909 1.00 57.09 116 ALA A O 1
ATOM 935 N N . CYS A 1 117 ? 20.508 -35.133 -19.734 1.00 54.34 117 CYS A N 1
ATOM 936 C CA . CYS A 1 117 ? 19.577 -35.206 -18.604 1.00 54.34 117 CYS A CA 1
ATOM 937 C C . CYS A 1 117 ? 18.103 -35.190 -19.041 1.00 54.34 117 CYS A C 1
ATOM 939 O O . CYS A 1 117 ? 17.260 -35.742 -18.334 1.00 54.34 117 CYS A O 1
ATOM 941 N N . LEU A 1 118 ? 17.782 -34.600 -20.199 1.00 51.50 118 LEU A N 1
ATOM 942 C CA . LEU A 1 118 ? 16.435 -34.598 -20.787 1.00 51.50 118 LEU A CA 1
ATOM 943 C C . LEU A 1 118 ? 16.468 -35.057 -22.260 1.00 51.50 118 LEU A C 1
ATOM 945 O O . LEU A 1 118 ? 16.378 -34.234 -23.170 1.00 51.50 118 LEU A O 1
ATOM 949 N N . PRO A 1 119 ? 16.555 -36.373 -22.522 1.00 56.84 119 PRO A N 1
ATOM 950 C CA . PRO A 1 119 ? 16.665 -36.889 -23.888 1.00 56.84 119 PRO A CA 1
ATOM 951 C C . PRO A 1 119 ? 15.430 -36.596 -24.765 1.00 56.84 119 PRO A C 1
ATOM 953 O O . PRO A 1 119 ? 15.568 -36.463 -25.978 1.00 56.84 119 PRO A O 1
ATOM 956 N N . ASP A 1 120 ? 14.244 -36.434 -24.165 1.00 62.69 120 ASP A N 1
ATOM 957 C CA . ASP A 1 120 ? 12.972 -36.190 -24.876 1.00 62.69 120 ASP A CA 1
ATOM 958 C C . ASP A 1 120 ? 12.710 -34.702 -25.196 1.00 62.69 120 ASP A C 1
ATOM 960 O O . ASP A 1 120 ? 11.786 -34.371 -25.931 1.00 62.69 120 ASP A O 1
ATOM 964 N N . LEU A 1 121 ? 13.524 -33.783 -24.656 1.00 54.16 121 LEU A N 1
ATOM 965 C CA . LEU A 1 121 ? 13.378 -32.335 -24.861 1.00 54.16 121 LEU A CA 1
ATOM 966 C C . LEU A 1 121 ? 14.366 -31.776 -25.894 1.00 54.16 121 LEU A C 1
ATOM 968 O O . LEU A 1 121 ? 14.554 -30.561 -25.972 1.00 54.16 121 LEU A O 1
ATOM 972 N N . THR A 1 122 ? 14.996 -32.653 -26.683 1.00 58.84 122 THR A N 1
ATOM 973 C CA . THR A 1 122 ? 15.800 -32.236 -27.833 1.00 58.84 122 THR A CA 1
ATOM 974 C C . THR A 1 122 ? 14.836 -31.588 -28.816 1.00 58.84 122 THR A C 1
ATOM 976 O O . THR A 1 122 ? 14.099 -32.279 -29.519 1.00 58.84 122 THR A O 1
ATOM 979 N N . ILE A 1 123 ? 14.775 -30.253 -28.797 1.00 54.81 123 ILE A N 1
ATOM 980 C CA . ILE A 1 123 ? 13.999 -29.468 -29.754 1.00 54.81 123 ILE A CA 1
ATOM 981 C C . ILE A 1 123 ? 14.340 -30.021 -31.129 1.00 54.81 123 ILE A C 1
ATOM 983 O O . ILE A 1 123 ? 15.522 -30.132 -31.448 1.00 54.81 123 ILE A O 1
ATOM 987 N N . LEU A 1 124 ? 13.309 -30.431 -31.871 1.00 47.00 124 LEU A N 1
ATOM 988 C CA . LEU A 1 124 ? 13.389 -30.941 -33.235 1.00 47.00 124 LEU A CA 1
ATOM 989 C C . LEU A 1 124 ? 14.177 -29.936 -34.085 1.00 47.00 124 LEU A C 1
ATOM 991 O O . LEU A 1 124 ? 13.591 -29.035 -34.682 1.00 47.00 124 LEU A O 1
ATOM 995 N N . SER A 1 125 ? 15.504 -30.062 -34.089 1.00 48.19 125 SER A N 1
ATOM 996 C CA . SER A 1 125 ? 16.355 -29.423 -35.069 1.00 48.19 125 SER A CA 1
ATOM 997 C C . SER A 1 125 ? 15.974 -30.063 -36.388 1.00 48.19 125 SER A C 1
ATOM 999 O O . SER A 1 125 ? 15.937 -31.287 -36.515 1.00 48.19 125 SER A O 1
ATOM 1001 N N . GLU A 1 126 ? 15.541 -29.199 -37.294 1.00 42.66 126 GLU A N 1
ATOM 1002 C CA . GLU A 1 126 ? 15.177 -29.440 -38.674 1.00 42.66 126 GLU A CA 1
ATOM 1003 C C . GLU A 1 126 ? 15.160 -30.911 -39.141 1.00 42.66 126 GLU A C 1
ATOM 1005 O O . GLU A 1 126 ? 16.189 -31.546 -39.381 1.00 42.66 126 GLU A O 1
ATOM 1010 N N . CYS A 1 127 ? 13.962 -31.395 -39.478 1.00 39.12 127 CYS A N 1
ATOM 1011 C CA . CYS A 1 127 ? 13.819 -32.225 -40.668 1.00 39.12 127 CYS A CA 1
ATOM 1012 C C . CYS A 1 127 ? 14.230 -31.397 -41.904 1.00 39.12 127 CYS A C 1
ATOM 1014 O O . CYS A 1 127 ? 13.369 -30.961 -42.662 1.00 39.12 127 CYS A O 1
ATOM 1016 N N . ASP A 1 128 ? 15.528 -31.173 -42.106 1.00 41.38 128 ASP A N 1
ATOM 1017 C CA . ASP A 1 128 ? 16.076 -30.784 -43.403 1.00 41.38 128 ASP A CA 1
ATOM 1018 C C . ASP A 1 128 ? 16.381 -32.084 -44.152 1.00 41.38 128 ASP A C 1
ATOM 1020 O O . ASP A 1 128 ? 17.411 -32.740 -43.971 1.00 41.38 128 ASP A O 1
ATOM 1024 N N . GLY A 1 129 ? 15.382 -32.556 -44.898 1.00 42.09 129 GLY A N 1
ATOM 1025 C CA . GLY A 1 129 ? 15.538 -33.711 -45.772 1.00 42.09 129 GLY A CA 1
ATOM 1026 C C . GLY A 1 129 ? 16.493 -33.357 -46.917 1.00 42.09 129 GLY A C 1
ATOM 1027 O O . GLY A 1 129 ? 16.364 -32.274 -47.485 1.00 42.09 129 GLY A O 1
ATOM 1028 N N . PRO A 1 130 ? 17.425 -34.242 -47.316 1.00 37.47 130 PRO A N 1
ATOM 1029 C CA . PRO A 1 130 ? 18.344 -33.945 -48.404 1.00 37.47 130 PRO A CA 1
ATOM 1030 C C . PRO A 1 130 ? 17.584 -33.933 -49.737 1.00 37.47 130 PRO A C 1
ATOM 1032 O O . PRO A 1 130 ? 17.394 -34.964 -50.384 1.00 37.47 130 PRO A O 1
ATOM 1035 N N . GLY A 1 131 ? 17.143 -32.745 -50.143 1.00 45.88 131 GLY A N 1
ATOM 1036 C CA . GLY A 1 131 ? 16.711 -32.442 -51.496 1.00 45.88 131 GLY A CA 1
ATOM 1037 C C . GLY A 1 131 ? 17.918 -32.351 -52.428 1.00 45.88 131 GLY A C 1
ATOM 1038 O O . GLY A 1 131 ? 18.677 -31.391 -52.379 1.00 45.88 131 GLY A O 1
ATOM 1039 N N . ASP A 1 132 ? 18.054 -33.373 -53.270 1.00 40.50 132 ASP A N 1
ATOM 1040 C CA . ASP A 1 132 ? 18.516 -33.280 -54.659 1.00 40.50 132 ASP A CA 1
ATOM 1041 C C . ASP A 1 132 ? 19.907 -32.658 -54.920 1.00 40.50 132 ASP A C 1
ATOM 1043 O O . ASP A 1 132 ? 20.068 -31.473 -55.215 1.00 40.50 132 ASP A O 1
ATOM 1047 N N . ARG A 1 133 ? 20.939 -33.514 -54.914 1.00 41.47 133 ARG A N 1
ATOM 1048 C CA . ARG A 1 133 ? 22.189 -33.261 -55.647 1.00 41.47 133 ARG A CA 1
ATOM 1049 C C . ARG A 1 133 ? 22.086 -33.939 -57.011 1.00 41.47 133 ARG A C 1
ATOM 1051 O O . ARG A 1 133 ? 22.433 -35.111 -57.156 1.00 41.47 133 ARG A O 1
ATOM 1058 N N . THR A 1 134 ? 21.622 -33.183 -58.000 1.00 40.03 134 THR A N 1
ATOM 1059 C CA . THR A 1 134 ? 21.754 -33.522 -59.418 1.00 40.03 134 THR A CA 1
ATOM 1060 C C . THR A 1 134 ? 23.236 -33.642 -59.799 1.00 40.03 134 THR A C 1
ATOM 1062 O O . THR A 1 134 ? 24.071 -32.823 -59.417 1.00 40.03 134 THR A O 1
ATOM 1065 N N . LEU A 1 135 ? 23.537 -34.711 -60.538 1.00 39.44 135 LEU A N 1
ATOM 1066 C CA . LEU A 1 135 ? 24.825 -35.045 -61.140 1.00 39.44 135 LEU A CA 1
ATOM 1067 C C . LEU A 1 135 ? 25.193 -34.051 -62.255 1.00 39.44 135 LEU A C 1
ATOM 1069 O O . LEU A 1 135 ? 24.460 -33.968 -63.240 1.00 39.44 135 LEU A O 1
ATOM 1073 N N . LEU A 1 136 ? 26.331 -33.366 -62.096 1.00 40.47 136 LEU A N 1
ATOM 1074 C CA . LEU A 1 136 ? 27.445 -33.137 -63.045 1.00 40.47 136 LEU A CA 1
ATOM 1075 C C . LEU A 1 136 ? 28.305 -31.957 -62.570 1.00 40.47 136 LEU A C 1
ATOM 1077 O O . LEU A 1 136 ? 27.737 -30.884 -62.279 1.00 40.47 136 LEU A O 1
#

Radius of gyration: 27.1 Å; Cα contacts (8 Å, |Δi|>4): 76; chains: 1; bounding box: 47×65×87 Å